Protein AF-A0A1M3EBP2-F1 (afdb_monomer_lite)

Sequence (145 aa):
MEGLLEVGVLLLKMDLYMNQINKYILLCILVVLHFGAAFFYSKYILRKAVKLAIEKLIIPYLEKKQFKYCNFTLLPNQYFGICKRKGDWKNVPIFKLFDDTRYNRKLYGKLRYKSMDGRGDFFTTVKISLNGQSQPIEFDCYPGI

Foldseek 3Di:
DVVVVVVVVVVVVCVVPDDPVRVVVVVVVVVVVVVVVVLVVLVVLLVVQVVLCCVPPVQVVQVVVQKHWDDKAWDPPLSDQPPDDPDPPPPDPDPVPPPPPAFWSKTKIKTWMAGNVRPDIDIWIKIFTAGPSSHTDDMDTVVHD

Structure (mmCIF, N/CA/C/O backbone):
data_AF-A0A1M3EBP2-F1
#
_entry.id   AF-A0A1M3EBP2-F1
#
loop_
_atom_site.group_PDB
_atom_site.id
_atom_site.type_symbol
_atom_site.label_atom_id
_atom_site.label_alt_id
_atom_site.label_comp_id
_atom_site.label_asym_id
_atom_site.label_entity_id
_atom_site.label_seq_id
_atom_site.pdbx_PDB_ins_code
_atom_site.Cartn_x
_atom_site.Cartn_y
_atom_site.Cartn_z
_atom_site.occupancy
_atom_site.B_iso_or_equiv
_atom_site.auth_seq_id
_atom_site.auth_comp_id
_atom_site.auth_asym_id
_atom_site.auth_atom_id
_atom_site.pdbx_PDB_model_num
ATOM 1 N N . MET A 1 1 ? -7.998 -21.691 34.009 1.00 51.75 1 MET A N 1
ATOM 2 C CA . MET A 1 1 ? -9.391 -21.427 34.437 1.00 51.75 1 MET A CA 1
ATOM 3 C C . MET A 1 1 ? -9.471 -20.428 35.590 1.00 51.75 1 MET A C 1
ATOM 5 O O . MET A 1 1 ? -10.456 -19.711 35.655 1.00 51.75 1 MET A O 1
ATOM 9 N N . GLU A 1 2 ? -8.442 -20.304 36.433 1.00 53.44 2 GLU A N 1
ATOM 10 C CA . GLU A 1 2 ? -8.437 -19.405 37.604 1.00 53.44 2 GLU A CA 1
ATOM 11 C C . GLU A 1 2 ? -8.485 -17.904 37.253 1.00 53.44 2 GLU A C 1
ATOM 13 O O . GLU A 1 2 ? -9.285 -17.175 37.827 1.00 53.44 2 GLU A O 1
ATOM 18 N N . GLY A 1 3 ? -7.762 -17.451 36.219 1.00 53.41 3 GLY A N 1
ATOM 19 C CA . GLY A 1 3 ? -7.767 -16.029 35.828 1.00 53.41 3 GLY A CA 1
ATOM 20 C C . GLY A 1 3 ? -9.106 -15.493 35.289 1.00 53.41 3 GLY A C 1
ATOM 21 O O . GLY A 1 3 ? -9.377 -14.303 35.390 1.00 53.41 3 GLY A O 1
ATOM 22 N N . LEU A 1 4 ? -9.982 -16.352 34.749 1.00 51.94 4 LEU A N 1
ATOM 23 C CA . LEU A 1 4 ? -11.335 -15.952 34.322 1.00 51.94 4 LEU A CA 1
ATOM 24 C C . LEU A 1 4 ? -12.276 -15.764 35.520 1.00 51.94 4 LEU A C 1
ATOM 26 O O . LEU A 1 4 ? -13.153 -14.901 35.487 1.00 51.94 4 LEU A O 1
ATOM 30 N N . LEU A 1 5 ? -12.070 -16.550 36.580 1.00 63.47 5 LEU A N 1
ATOM 31 C CA . LEU A 1 5 ? -12.842 -16.457 37.815 1.00 63.47 5 LEU A CA 1
ATOM 32 C C . LEU A 1 5 ? -12.480 -15.179 38.585 1.00 63.47 5 LEU A C 1
ATOM 34 O O . LEU A 1 5 ? -13.367 -14.478 39.066 1.00 63.47 5 LEU A O 1
ATOM 38 N N . GLU A 1 6 ? -11.192 -14.829 38.628 1.00 65.12 6 GLU A N 1
ATOM 39 C CA . GLU A 1 6 ? -10.713 -13.590 39.253 1.00 65.12 6 GLU A CA 1
ATOM 40 C C . GLU A 1 6 ? -11.246 -12.339 38.550 1.00 65.12 6 GLU A C 1
ATOM 42 O O . GLU A 1 6 ? -11.722 -11.420 39.217 1.00 65.12 6 GLU A O 1
ATOM 47 N N . VAL A 1 7 ? -11.257 -12.323 37.212 1.00 69.38 7 VAL A N 1
ATOM 48 C CA . VAL A 1 7 ? -11.853 -11.225 36.431 1.00 69.38 7 VAL A CA 1
ATOM 49 C C . VAL A 1 7 ? -13.360 -11.123 36.692 1.00 69.38 7 VAL A C 1
ATOM 51 O O . VAL A 1 7 ? -13.873 -10.020 36.880 1.00 69.38 7 VAL A O 1
ATOM 54 N N . GLY A 1 8 ? -14.067 -12.255 36.776 1.00 67.00 8 GLY A N 1
ATOM 55 C CA . GLY A 1 8 ? -15.500 -12.288 37.090 1.00 67.00 8 GLY A CA 1
ATOM 56 C C . GLY A 1 8 ? -15.834 -11.722 38.476 1.00 67.00 8 GLY A C 1
ATOM 57 O O . GLY A 1 8 ? -16.761 -10.923 38.612 1.00 67.00 8 GLY A O 1
ATOM 58 N N . VAL A 1 9 ? -15.049 -12.069 39.500 1.00 70.69 9 VAL A N 1
ATOM 59 C CA . VAL A 1 9 ? -15.223 -11.559 40.874 1.00 70.69 9 VAL A CA 1
ATOM 60 C C . VAL A 1 9 ? -14.881 -10.069 40.971 1.00 70.69 9 VAL A C 1
ATOM 62 O O . VAL A 1 9 ? -15.553 -9.330 41.697 1.00 70.69 9 VAL A O 1
ATOM 65 N N . LEU A 1 10 ? -13.873 -9.599 40.228 1.00 68.50 10 LEU A N 1
ATOM 66 C CA . LEU A 1 10 ? -13.506 -8.181 40.189 1.00 68.50 10 LEU A CA 1
ATOM 67 C C . LEU A 1 10 ? -14.617 -7.329 39.561 1.00 68.50 10 LEU A C 1
ATOM 69 O O . LEU A 1 10 ? -14.974 -6.284 40.105 1.00 68.50 10 LEU A O 1
ATOM 73 N N . LEU A 1 11 ? -15.204 -7.807 38.460 1.00 63.88 11 LEU A N 1
ATOM 74 C CA . LEU A 1 11 ? -16.320 -7.146 37.779 1.00 63.88 11 LEU A CA 1
ATOM 75 C C . LEU A 1 11 ? -17.564 -7.057 38.678 1.00 63.88 11 LEU A C 1
ATOM 77 O O . LEU A 1 11 ? -18.171 -5.992 38.765 1.00 63.88 11 LEU A O 1
ATOM 81 N N . LEU A 1 12 ? -17.888 -8.124 39.417 1.00 64.69 12 LEU A N 1
ATOM 82 C CA . LEU A 1 12 ? -18.990 -8.149 40.393 1.00 64.69 12 LEU A CA 1
ATOM 83 C C . LEU A 1 12 ? -18.785 -7.163 41.554 1.00 64.69 12 LEU A C 1
ATOM 85 O O . LEU A 1 12 ? -19.724 -6.480 41.963 1.00 64.69 12 LEU A O 1
ATOM 89 N N . LYS A 1 13 ? -17.555 -7.042 42.070 1.00 62.12 13 LYS A N 1
ATOM 90 C CA . LYS A 1 13 ? -17.224 -6.068 43.126 1.00 62.12 13 LYS A CA 1
ATOM 91 C C . LYS A 1 13 ? -17.296 -4.623 42.632 1.00 62.12 13 LYS A C 1
ATOM 93 O O . LYS A 1 13 ? -17.755 -3.756 43.374 1.00 62.12 13 LYS A O 1
ATOM 98 N N . MET A 1 14 ? -16.885 -4.358 41.391 1.00 61.03 14 MET A N 1
ATOM 99 C CA . MET A 1 14 ? -17.032 -3.033 40.777 1.00 61.03 14 MET A CA 1
ATOM 100 C C . MET A 1 14 ? -18.507 -2.653 40.594 1.00 61.03 14 MET A C 1
ATOM 102 O O . MET A 1 14 ? -18.864 -1.492 40.783 1.00 61.03 14 MET A O 1
ATOM 106 N N . ASP A 1 15 ? -19.375 -3.619 40.289 1.00 62.97 15 ASP A N 1
ATOM 107 C CA . ASP A 1 15 ? -20.798 -3.373 40.037 1.00 62.97 15 ASP A CA 1
ATOM 108 C C . ASP A 1 15 ? -21.591 -2.990 41.304 1.00 62.97 15 ASP A C 1
ATOM 110 O O . ASP A 1 15 ? -22.568 -2.239 41.214 1.00 62.97 15 ASP A O 1
ATOM 114 N N . LEU A 1 16 ? -21.124 -3.450 42.475 1.00 60.78 16 LEU A N 1
ATOM 115 C CA . LEU A 1 16 ? -21.659 -3.133 43.809 1.00 60.78 16 LEU A CA 1
ATOM 116 C C . LEU A 1 16 ? -21.212 -1.759 44.346 1.00 60.78 16 LEU A C 1
ATOM 118 O O . LEU A 1 16 ? -21.938 -1.151 45.127 1.00 60.78 16 LEU A O 1
ATOM 122 N N . TYR A 1 17 ? -20.038 -1.263 43.939 1.00 60.12 17 TYR A N 1
ATOM 123 C CA . TYR A 1 17 ? -19.454 -0.007 44.446 1.00 60.12 17 TYR A CA 1
ATOM 124 C C . TYR A 1 17 ? -19.692 1.214 43.545 1.00 60.12 17 TYR A C 1
ATOM 126 O O . TYR A 1 17 ? -19.468 2.353 43.959 1.00 60.12 17 TYR A O 1
ATOM 134 N N . MET A 1 18 ? -20.128 1.007 42.303 1.00 59.97 18 MET A N 1
ATOM 135 C CA . MET A 1 18 ? -20.272 2.077 41.317 1.00 59.97 18 MET A CA 1
ATOM 136 C C . MET A 1 18 ? -21.711 2.593 41.282 1.00 59.97 18 MET A C 1
ATOM 138 O O . MET A 1 18 ? -22.625 1.896 40.843 1.00 59.97 18 MET A O 1
ATOM 142 N N . ASN A 1 19 ? -21.908 3.852 41.686 1.00 72.00 19 ASN A N 1
ATOM 143 C CA . ASN A 1 19 ? -23.176 4.551 41.479 1.00 72.00 19 ASN A CA 1
ATOM 144 C C . ASN A 1 19 ? -23.492 4.629 39.968 1.00 72.00 19 ASN A C 1
ATOM 146 O O . ASN A 1 19 ? -22.576 4.592 39.142 1.00 72.00 19 ASN A O 1
ATOM 150 N N . GLN A 1 20 ? -24.765 4.741 39.582 1.00 73.69 20 GLN A N 1
ATOM 151 C CA . GLN A 1 20 ? -25.216 4.617 38.184 1.00 73.69 20 GLN A CA 1
ATOM 152 C C . GLN A 1 20 ? -24.441 5.537 37.213 1.00 73.69 20 GLN A C 1
ATOM 154 O O . GLN A 1 20 ? -24.096 5.132 36.105 1.00 73.69 20 GLN A O 1
ATOM 159 N N . ILE A 1 21 ? -24.071 6.738 37.673 1.00 73.06 21 ILE A N 1
ATOM 160 C CA . ILE A 1 21 ? -23.229 7.709 36.952 1.00 73.06 21 ILE A CA 1
ATOM 161 C C . ILE A 1 21 ? -21.847 7.130 36.609 1.00 73.06 21 ILE A C 1
ATOM 163 O O . ILE A 1 21 ? -21.385 7.247 35.474 1.00 73.06 21 ILE A O 1
ATOM 167 N N . ASN A 1 22 ? -21.200 6.446 37.553 1.00 80.69 22 ASN A N 1
ATOM 168 C CA . ASN A 1 22 ? -19.874 5.873 37.342 1.00 80.69 22 ASN A CA 1
ATOM 169 C C . ASN A 1 22 ? -19.909 4.706 36.340 1.00 80.69 22 ASN A C 1
ATOM 171 O O . ASN A 1 22 ? -18.947 4.518 35.594 1.00 80.69 22 ASN A O 1
ATOM 175 N N . LYS A 1 23 ? -21.022 3.957 36.266 1.00 81.06 23 LYS A N 1
ATOM 176 C CA . LYS A 1 23 ? -21.216 2.902 35.253 1.00 81.06 23 LYS A CA 1
ATOM 177 C C . LYS A 1 23 ? -21.281 3.488 33.838 1.00 81.06 23 LYS A C 1
ATOM 179 O O . LYS A 1 23 ? -20.635 2.960 32.935 1.00 81.06 23 LYS A O 1
ATOM 184 N N . TYR A 1 24 ? -21.979 4.612 33.647 1.00 83.94 24 TYR A N 1
ATOM 185 C CA . TYR A 1 24 ? -22.015 5.305 32.353 1.00 83.94 24 TYR A CA 1
ATOM 186 C C . TYR A 1 24 ? -20.653 5.879 31.953 1.00 83.94 24 TYR A C 1
ATOM 188 O O . TYR A 1 24 ? -20.253 5.744 30.798 1.00 83.94 24 TYR A O 1
ATOM 196 N N . ILE A 1 25 ? -19.909 6.467 32.896 1.00 87.12 25 ILE A N 1
ATOM 197 C CA . ILE A 1 25 ? -18.550 6.966 32.633 1.00 87.12 25 ILE A CA 1
ATOM 198 C C . ILE A 1 25 ? -17.633 5.816 32.195 1.00 87.12 25 ILE A C 1
ATOM 200 O O . ILE A 1 25 ? -16.934 5.938 31.188 1.00 87.12 25 ILE A O 1
ATOM 204 N N . LEU A 1 26 ? -17.675 4.682 32.903 1.00 87.38 26 LEU A N 1
ATOM 205 C CA . LEU A 1 26 ? -16.896 3.497 32.547 1.00 87.38 26 LEU A CA 1
ATOM 206 C C . LEU A 1 26 ? -17.265 2.971 31.151 1.00 87.38 26 LEU A C 1
ATOM 208 O O . LEU A 1 26 ? -16.373 2.678 30.355 1.00 87.38 26 LEU A O 1
ATOM 212 N N . LEU A 1 27 ? -18.559 2.912 30.820 1.00 88.75 27 LEU A N 1
ATOM 213 C CA . LEU A 1 27 ? -19.027 2.518 29.491 1.00 88.75 27 LEU A CA 1
ATOM 214 C C . LEU A 1 27 ? -18.490 3.454 28.399 1.00 88.75 27 LEU A C 1
ATOM 216 O O . LEU A 1 27 ? -17.964 2.979 27.394 1.00 88.75 27 LEU A O 1
ATOM 220 N N . CYS A 1 28 ? -18.559 4.772 28.601 1.00 90.56 28 CYS A N 1
ATOM 221 C CA . CYS A 1 28 ? -18.023 5.754 27.656 1.00 90.56 28 CYS A CA 1
ATOM 222 C C . CYS A 1 28 ? -16.518 5.562 27.423 1.00 90.56 28 CYS A C 1
ATOM 224 O O . CYS A 1 28 ? -16.070 5.579 26.276 1.00 90.56 28 CYS A O 1
ATOM 226 N N . ILE A 1 29 ? -15.743 5.321 28.485 1.00 92.38 29 ILE A N 1
ATOM 227 C CA . ILE A 1 29 ? -14.303 5.041 28.377 1.00 92.38 29 ILE A CA 1
ATOM 228 C C . ILE A 1 29 ? -14.066 3.772 27.555 1.00 92.38 29 ILE A C 1
ATOM 230 O O . ILE A 1 29 ? -13.256 3.788 26.629 1.00 92.38 29 ILE A O 1
ATOM 234 N N . LEU A 1 30 ? -14.792 2.687 27.840 1.00 92.44 30 LEU A N 1
ATOM 235 C CA . LEU A 1 30 ? -14.659 1.432 27.097 1.00 92.44 30 LEU A CA 1
ATOM 236 C C . LEU A 1 30 ? -14.992 1.609 25.615 1.00 92.44 30 LEU A C 1
ATOM 238 O O . LEU A 1 30 ? -14.262 1.096 24.767 1.00 92.44 30 LEU A O 1
ATOM 242 N N . VAL A 1 31 ? -16.043 2.361 25.291 1.00 92.56 31 VAL A N 1
ATOM 243 C CA . VAL A 1 31 ? -16.422 2.675 23.908 1.00 92.56 31 VAL A CA 1
ATOM 244 C C . VAL A 1 31 ? -15.304 3.451 23.205 1.00 92.56 31 VAL A C 1
ATOM 246 O O . VAL A 1 31 ? -14.870 3.056 22.121 1.00 92.56 31 VAL A O 1
ATOM 249 N N . VAL A 1 32 ? -14.773 4.505 23.831 1.00 93.62 32 VAL A N 1
ATOM 250 C CA . VAL A 1 32 ? -13.664 5.299 23.275 1.00 93.62 32 VAL A CA 1
ATOM 251 C C . VAL A 1 32 ? -12.412 4.445 23.067 1.00 93.62 32 VAL A C 1
ATOM 253 O O . VAL A 1 32 ? -11.781 4.535 22.012 1.00 93.62 32 VAL A O 1
ATOM 256 N N . LEU A 1 33 ? -12.071 3.575 24.021 1.00 92.88 33 LEU A N 1
ATOM 257 C CA . LEU A 1 33 ? -10.937 2.658 23.899 1.00 92.88 33 LEU A CA 1
ATOM 258 C C . LEU A 1 33 ? -11.125 1.665 22.745 1.00 92.88 33 LEU A C 1
ATOM 260 O O . LEU A 1 33 ? -10.186 1.455 21.978 1.00 92.88 33 LEU A O 1
ATOM 264 N N . HIS A 1 34 ? -12.326 1.105 22.569 1.00 87.94 34 HIS A N 1
ATOM 265 C CA . HIS A 1 34 ? -12.628 0.205 21.450 1.00 87.94 34 HIS A CA 1
ATOM 266 C C . HIS A 1 34 ? -12.482 0.910 20.098 1.00 87.94 34 HIS A C 1
ATOM 268 O O . HIS A 1 34 ? -11.805 0.393 19.204 1.00 87.94 34 HIS A O 1
ATOM 274 N N . PHE A 1 35 ? -13.055 2.107 19.945 1.00 87.19 35 PHE A N 1
ATOM 275 C CA . PHE A 1 35 ? -12.918 2.887 18.711 1.00 87.19 35 PHE A CA 1
ATOM 276 C C . PHE A 1 35 ? -11.468 3.307 18.453 1.00 87.19 35 PHE A C 1
ATOM 278 O O . PHE A 1 35 ? -10.993 3.218 17.317 1.00 87.19 35 PHE A O 1
ATOM 285 N N . GLY A 1 36 ? -10.738 3.702 19.498 1.00 89.44 36 GLY A N 1
ATOM 286 C CA . GLY A 1 36 ? -9.312 4.008 19.420 1.00 89.44 36 GLY A CA 1
ATOM 287 C C . GLY A 1 36 ? -8.498 2.807 18.938 1.00 89.44 36 GLY A C 1
ATOM 288 O O . GLY A 1 36 ? -7.763 2.914 17.954 1.00 89.44 36 GLY A O 1
ATOM 289 N N . ALA A 1 37 ? -8.673 1.643 19.565 1.00 86.12 37 ALA A N 1
ATOM 290 C CA . ALA A 1 37 ? -7.988 0.408 19.190 1.00 86.12 37 ALA A CA 1
ATOM 291 C C . ALA A 1 37 ? -8.298 -0.006 17.742 1.00 86.12 37 ALA A C 1
ATOM 293 O O . ALA A 1 37 ? -7.375 -0.293 16.975 1.00 86.12 37 ALA A O 1
ATOM 294 N N . ALA A 1 38 ? -9.568 0.046 17.330 1.00 79.44 38 ALA A N 1
ATOM 295 C CA . ALA A 1 38 ? -9.977 -0.238 15.955 1.00 79.44 38 ALA A CA 1
ATOM 296 C C . ALA A 1 38 ? -9.315 0.721 14.948 1.00 79.44 38 ALA A C 1
ATOM 298 O O . ALA A 1 38 ? -8.818 0.295 13.899 1.00 79.44 38 ALA A O 1
ATOM 299 N N . PHE A 1 39 ? -9.233 2.012 15.281 1.00 82.88 39 PHE A N 1
ATOM 300 C CA . PHE A 1 39 ? -8.565 3.009 14.450 1.00 82.88 39 PHE A CA 1
ATOM 301 C C . PHE A 1 39 ? -7.061 2.732 14.305 1.00 82.88 39 PHE A C 1
ATOM 303 O O . PHE A 1 39 ? -6.549 2.719 13.180 1.00 82.88 39 PHE A O 1
ATOM 310 N N . PHE A 1 40 ? -6.347 2.447 15.398 1.00 84.94 40 PHE A N 1
ATOM 311 C CA . PHE A 1 40 ? -4.921 2.097 15.341 1.00 84.94 40 PHE A CA 1
ATOM 312 C C . PHE A 1 40 ? -4.672 0.799 14.569 1.00 84.94 40 PHE A C 1
ATOM 314 O O . PHE A 1 40 ? -3.772 0.748 13.723 1.00 84.94 40 PHE A O 1
ATOM 321 N N . TYR A 1 41 ? -5.502 -0.219 14.788 1.00 80.62 41 TYR A N 1
ATOM 322 C CA . TYR A 1 41 ? -5.424 -1.490 14.076 1.00 80.62 41 TYR A CA 1
ATOM 323 C C . TYR A 1 41 ? -5.616 -1.311 12.562 1.00 80.62 41 TYR A C 1
ATOM 325 O O . TYR A 1 41 ? -4.837 -1.838 11.762 1.00 80.62 41 TYR A O 1
ATOM 333 N N . SER A 1 42 ? -6.574 -0.474 12.147 1.00 77.81 42 SER A N 1
ATOM 334 C CA . SER A 1 42 ? -6.799 -0.166 10.729 1.00 77.81 42 SER A CA 1
ATOM 335 C C . SER A 1 42 ? -5.584 0.503 10.063 1.00 77.81 42 SER A C 1
ATOM 337 O O . SER A 1 42 ? -5.222 0.157 8.933 1.00 77.81 42 SER A O 1
ATOM 339 N N . LYS A 1 43 ? -4.896 1.412 10.775 1.00 82.44 43 LYS A N 1
ATOM 340 C CA . LYS A 1 43 ? -3.655 2.048 10.303 1.00 82.44 43 LYS A CA 1
ATOM 341 C C . LYS A 1 43 ? -2.514 1.044 10.190 1.00 82.44 43 LYS A C 1
ATOM 343 O O . LYS A 1 43 ? -1.741 1.111 9.233 1.00 82.44 43 LYS A O 1
ATOM 348 N N . TYR A 1 44 ? -2.408 0.125 11.146 1.00 85.69 44 TYR A N 1
ATOM 349 C CA . TYR A 1 44 ? -1.396 -0.925 11.133 1.00 85.69 44 TYR A CA 1
ATOM 350 C C . TYR A 1 44 ? -1.557 -1.853 9.921 1.00 85.69 44 TYR A C 1
ATOM 352 O O . TYR A 1 44 ? -0.597 -2.038 9.167 1.00 85.69 44 TYR A O 1
ATOM 360 N N . ILE A 1 45 ? -2.770 -2.363 9.674 1.00 84.06 45 ILE A N 1
ATOM 361 C CA . ILE A 1 45 ? -3.054 -3.219 8.510 1.00 84.06 45 ILE A CA 1
ATOM 362 C C . ILE A 1 45 ? -2.708 -2.495 7.211 1.00 84.06 45 ILE A C 1
ATOM 364 O O . ILE A 1 45 ? -2.039 -3.064 6.350 1.00 84.06 45 ILE A O 1
ATOM 368 N N . LEU A 1 46 ? -3.120 -1.232 7.076 1.00 83.56 46 LEU A N 1
ATOM 369 C CA . LEU A 1 46 ? -2.852 -0.448 5.875 1.00 83.56 46 LEU A CA 1
ATOM 370 C C . LEU A 1 46 ? -1.348 -0.308 5.605 1.00 83.56 46 LEU A C 1
ATOM 372 O O . LEU A 1 46 ? -0.898 -0.541 4.485 1.00 83.56 46 LEU A O 1
ATOM 376 N N . ARG A 1 47 ? -0.558 0.035 6.630 1.00 86.50 47 ARG A N 1
ATOM 377 C CA . ARG A 1 47 ? 0.905 0.142 6.503 1.00 86.50 47 ARG A CA 1
ATOM 378 C C . ARG A 1 47 ? 1.532 -1.185 6.086 1.00 86.50 47 ARG A C 1
ATOM 380 O O . ARG A 1 47 ? 2.397 -1.196 5.213 1.00 86.50 47 ARG A O 1
ATOM 387 N N . LYS A 1 48 ? 1.075 -2.296 6.669 1.00 89.38 48 LYS A N 1
ATOM 388 C CA . LYS A 1 48 ? 1.538 -3.642 6.313 1.00 89.38 48 LYS A CA 1
ATOM 389 C C . LYS A 1 48 ? 1.211 -3.984 4.856 1.00 89.38 48 LYS A C 1
ATOM 391 O O . LYS A 1 48 ? 2.086 -4.464 4.143 1.00 89.38 48 LYS A O 1
ATOM 396 N N . ALA A 1 49 ? -0.010 -3.695 4.408 1.00 87.19 49 ALA A N 1
ATOM 397 C CA . ALA A 1 49 ? -0.452 -3.937 3.036 1.00 87.19 49 ALA A CA 1
ATOM 398 C C . ALA A 1 49 ? 0.389 -3.158 2.014 1.00 87.19 49 ALA A C 1
ATOM 400 O O . ALA A 1 49 ? 0.852 -3.730 1.030 1.00 87.19 49 ALA A O 1
ATOM 401 N N . VAL A 1 50 ? 0.645 -1.872 2.277 1.00 89.75 50 VAL A N 1
ATOM 402 C CA . VAL A 1 50 ? 1.486 -1.027 1.414 1.00 89.75 50 VAL A CA 1
ATOM 403 C C . VAL A 1 50 ? 2.921 -1.524 1.370 1.00 89.75 50 VAL A C 1
ATOM 405 O O . VAL A 1 50 ? 3.484 -1.639 0.286 1.00 89.75 50 VAL A O 1
ATOM 408 N N . LYS A 1 51 ? 3.504 -1.852 2.527 1.00 92.75 51 LYS A N 1
ATOM 409 C CA . LYS A 1 51 ? 4.866 -2.390 2.593 1.00 92.75 51 LYS A CA 1
ATOM 410 C C . LYS A 1 51 ? 4.998 -3.649 1.734 1.00 92.75 51 LYS A C 1
ATOM 412 O O . LYS A 1 51 ? 5.881 -3.722 0.887 1.00 92.75 51 LYS A O 1
ATOM 417 N N . LEU A 1 52 ? 4.062 -4.585 1.887 1.00 92.00 52 LEU A N 1
ATOM 418 C CA . LEU A 1 52 ? 4.028 -5.808 1.085 1.00 92.00 52 LEU A CA 1
ATOM 419 C C . LEU A 1 52 ? 3.847 -5.524 -0.409 1.00 92.00 52 LEU A C 1
ATOM 421 O O . LEU A 1 52 ? 4.442 -6.219 -1.226 1.00 92.00 52 LEU A O 1
ATOM 425 N N . ALA A 1 53 ? 3.048 -4.522 -0.779 1.00 90.88 53 ALA A N 1
ATOM 426 C CA . ALA A 1 53 ? 2.841 -4.164 -2.180 1.00 90.88 53 ALA A CA 1
ATOM 427 C C . ALA A 1 53 ? 4.126 -3.612 -2.803 1.00 90.88 53 ALA A C 1
ATOM 429 O O . ALA A 1 53 ? 4.479 -3.986 -3.920 1.00 90.88 53 ALA A O 1
ATOM 430 N N . ILE A 1 54 ? 4.848 -2.765 -2.063 1.00 93.81 54 ILE A N 1
ATOM 431 C CA . ILE A 1 54 ? 6.137 -2.221 -2.493 1.00 93.81 54 ILE A CA 1
ATOM 432 C C . ILE A 1 54 ? 7.135 -3.359 -2.730 1.00 93.81 54 ILE A C 1
ATOM 434 O O . ILE A 1 54 ? 7.702 -3.454 -3.816 1.00 93.81 54 ILE A O 1
ATOM 438 N N . GLU A 1 55 ? 7.300 -4.239 -1.743 1.00 94.31 55 GLU A N 1
ATOM 439 C CA . GLU A 1 55 ? 8.292 -5.320 -1.767 1.00 94.31 55 GLU A CA 1
ATOM 440 C C . GLU A 1 55 ? 7.984 -6.391 -2.819 1.00 94.31 55 GLU A C 1
ATOM 442 O O . GLU A 1 55 ? 8.890 -6.858 -3.503 1.00 94.31 55 GLU A O 1
ATOM 447 N N . LYS A 1 56 ? 6.715 -6.792 -2.961 1.00 92.62 56 LYS A N 1
ATOM 448 C CA . LYS A 1 56 ? 6.340 -7.942 -3.800 1.00 92.62 56 LYS A CA 1
ATOM 449 C C . LYS A 1 56 ? 5.908 -7.580 -5.214 1.00 92.62 56 LYS A C 1
ATOM 451 O O . LYS A 1 56 ? 5.997 -8.434 -6.089 1.00 92.62 56 LYS A O 1
ATOM 456 N N . LEU A 1 57 ? 5.406 -6.365 -5.437 1.00 92.06 57 LEU A N 1
ATOM 457 C CA . LEU A 1 57 ? 4.840 -5.964 -6.729 1.00 92.06 57 LEU A CA 1
ATOM 458 C C . LEU A 1 57 ? 5.620 -4.805 -7.355 1.00 92.06 57 LEU A C 1
ATOM 460 O O . LEU A 1 57 ? 6.103 -4.935 -8.477 1.00 92.06 57 LEU A O 1
ATOM 464 N N . ILE A 1 58 ? 5.780 -3.691 -6.633 1.00 93.06 58 ILE A N 1
ATOM 465 C CA . ILE A 1 58 ? 6.322 -2.445 -7.203 1.00 93.06 58 ILE A CA 1
ATOM 466 C C . ILE A 1 58 ? 7.810 -2.571 -7.530 1.00 93.06 58 ILE A C 1
ATOM 468 O O . ILE A 1 58 ? 8.207 -2.277 -8.656 1.00 93.06 58 ILE A O 1
ATOM 472 N N . ILE A 1 59 ? 8.631 -2.988 -6.562 1.00 94.50 59 ILE A N 1
ATOM 473 C CA . ILE A 1 59 ? 10.083 -3.104 -6.754 1.00 94.50 59 ILE A CA 1
ATOM 474 C C . ILE A 1 59 ? 10.398 -4.085 -7.898 1.00 94.50 59 ILE A C 1
ATOM 476 O O . ILE A 1 59 ? 11.044 -3.652 -8.854 1.00 94.50 59 ILE A O 1
ATOM 480 N N . PRO A 1 60 ? 9.863 -5.3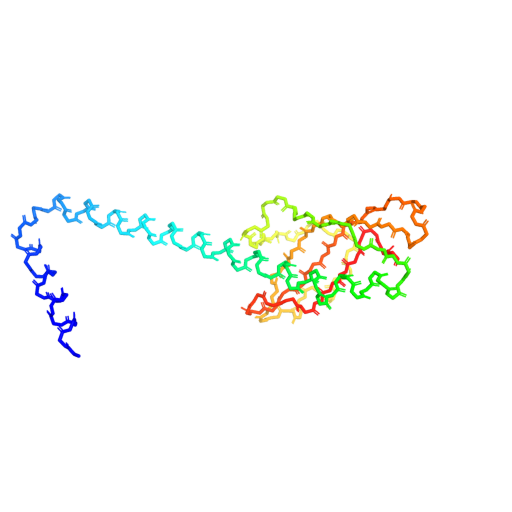25 -7.912 1.00 94.81 60 PRO A N 1
ATOM 481 C CA . PRO A 1 60 ? 10.124 -6.255 -9.010 1.00 94.81 60 PRO A CA 1
ATOM 482 C C . PRO A 1 60 ? 9.653 -5.746 -10.379 1.00 94.81 60 PRO A C 1
ATOM 484 O O . PRO A 1 60 ? 10.292 -6.021 -11.393 1.00 94.81 60 PRO A O 1
ATOM 487 N N . TYR A 1 61 ? 8.533 -5.014 -10.439 1.00 93.19 61 TYR A N 1
ATOM 488 C CA . TYR A 1 61 ? 8.052 -4.417 -11.688 1.00 93.19 61 TYR A CA 1
ATOM 489 C C . TYR A 1 61 ? 9.022 -3.359 -12.229 1.00 93.19 61 TYR A C 1
ATOM 491 O O . TYR A 1 61 ? 9.335 -3.364 -13.421 1.00 93.19 61 TYR A O 1
ATOM 499 N N . LEU A 1 62 ? 9.513 -2.469 -11.361 1.00 92.62 62 LEU A N 1
ATOM 500 C CA . LEU A 1 62 ? 10.465 -1.426 -11.744 1.00 92.62 62 LEU A CA 1
ATOM 501 C C . LEU A 1 62 ? 11.806 -2.014 -12.186 1.00 92.62 62 LEU A C 1
ATOM 503 O O . LEU A 1 62 ? 12.326 -1.614 -13.226 1.00 92.62 62 LEU A O 1
ATOM 507 N N . GLU A 1 63 ? 12.328 -2.999 -11.457 1.00 92.88 63 GLU A N 1
ATOM 508 C CA . GLU A 1 63 ? 13.607 -3.640 -11.778 1.00 92.88 63 GLU A CA 1
ATOM 509 C C . GLU A 1 63 ? 13.571 -4.329 -13.146 1.00 92.88 63 GLU A C 1
ATOM 511 O O . GLU A 1 63 ? 14.486 -4.149 -13.952 1.00 92.88 63 GLU A O 1
ATOM 516 N N . LYS A 1 64 ? 12.471 -5.024 -13.474 1.00 92.56 64 LYS A N 1
ATOM 517 C CA . LYS A 1 64 ? 12.260 -5.612 -14.812 1.00 92.56 64 LYS A CA 1
ATOM 518 C C . LYS A 1 64 ? 12.296 -4.573 -15.934 1.00 92.56 64 LYS A C 1
ATOM 520 O O . LYS A 1 64 ? 12.672 -4.904 -17.054 1.00 92.56 64 LYS A O 1
ATOM 525 N N . LYS A 1 65 ? 11.908 -3.329 -15.643 1.00 90.44 65 LYS A N 1
ATOM 526 C CA . LYS A 1 65 ? 11.905 -2.204 -16.586 1.00 90.44 65 LYS A CA 1
ATOM 527 C C . LYS A 1 65 ? 13.162 -1.332 -16.515 1.00 90.44 65 LYS A C 1
ATOM 529 O O . LYS A 1 65 ? 13.168 -0.262 -17.110 1.00 90.44 65 LYS A O 1
ATOM 534 N N . GLN A 1 66 ? 14.220 -1.779 -15.833 1.00 92.50 66 GLN A N 1
ATOM 535 C CA . GLN A 1 66 ? 15.463 -1.013 -15.662 1.00 92.50 66 GLN A CA 1
ATOM 536 C C . GLN A 1 66 ? 15.252 0.321 -14.922 1.00 92.50 66 GLN A C 1
ATOM 538 O O . GLN A 1 66 ? 15.916 1.324 -15.194 1.00 92.50 66 GLN A O 1
ATOM 543 N N . PHE A 1 67 ? 14.357 0.324 -13.931 1.00 92.81 67 PHE A N 1
ATOM 544 C CA . PHE A 1 67 ? 14.139 1.442 -13.018 1.00 92.81 67 PHE A CA 1
ATOM 545 C C . PHE A 1 67 ? 14.448 1.059 -11.566 1.00 92.81 67 PHE A C 1
ATOM 547 O O . PHE A 1 67 ? 14.228 -0.068 -11.129 1.00 92.81 67 PHE A O 1
ATOM 554 N N . LYS A 1 68 ? 14.898 2.042 -10.786 1.00 93.12 68 LYS A N 1
ATOM 555 C CA . LYS A 1 68 ? 15.154 1.947 -9.351 1.00 93.12 68 LYS A CA 1
ATOM 556 C C . LYS A 1 68 ? 14.026 2.597 -8.554 1.00 93.12 68 LYS A C 1
ATOM 5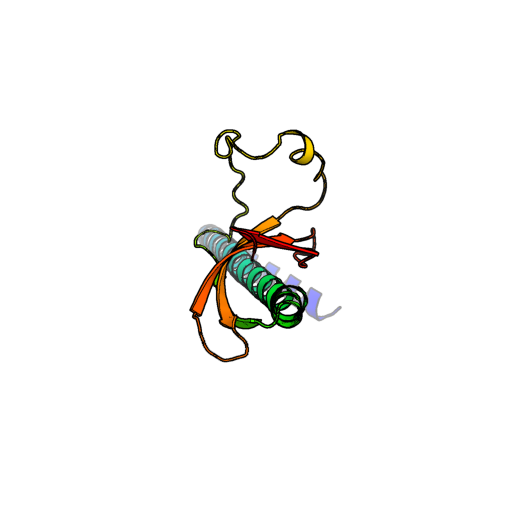58 O O . LYS A 1 68 ? 13.720 3.782 -8.728 1.00 93.12 68 LYS A O 1
ATOM 563 N N . TYR A 1 69 ? 13.446 1.836 -7.629 1.00 93.38 69 TYR A N 1
ATOM 564 C CA . TYR A 1 69 ? 12.497 2.356 -6.645 1.00 93.38 69 TYR A CA 1
ATOM 565 C C . TYR A 1 69 ? 13.147 3.435 -5.766 1.00 93.38 69 TYR A C 1
ATOM 567 O O . TYR A 1 69 ? 14.259 3.250 -5.272 1.00 93.38 69 TYR A O 1
ATOM 575 N N . CYS A 1 70 ? 12.445 4.549 -5.542 1.00 91.81 70 CYS A N 1
ATOM 576 C CA . CYS A 1 70 ? 12.891 5.592 -4.616 1.00 91.81 70 CYS A CA 1
ATOM 577 C C . CYS A 1 70 ? 11.942 5.742 -3.429 1.00 91.81 70 CYS A C 1
ATOM 579 O O . CYS A 1 70 ? 12.367 5.641 -2.281 1.00 91.81 70 CYS A O 1
ATOM 581 N N . ASN A 1 71 ? 10.666 6.030 -3.691 1.00 93.19 71 ASN A N 1
ATOM 582 C CA . ASN A 1 71 ? 9.684 6.246 -2.633 1.00 93.19 71 ASN A CA 1
ATOM 583 C C . ASN A 1 71 ? 8.256 6.009 -3.135 1.00 93.19 71 ASN A C 1
ATOM 585 O O . ASN A 1 71 ? 7.962 6.208 -4.314 1.00 93.19 71 ASN A O 1
ATOM 589 N N . PHE A 1 72 ? 7.359 5.671 -2.218 1.00 90.75 72 PHE A N 1
ATOM 590 C CA . PHE A 1 72 ? 5.930 5.570 -2.441 1.00 90.75 72 PHE A CA 1
ATOM 591 C C . PHE A 1 72 ? 5.171 6.303 -1.334 1.00 90.75 72 PHE A C 1
ATOM 593 O O . PHE A 1 72 ? 5.339 6.018 -0.148 1.00 90.75 72 PHE A O 1
ATOM 600 N N . THR A 1 7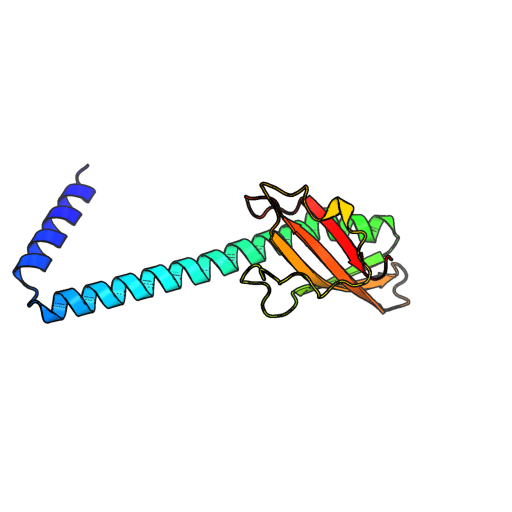3 ? 4.279 7.204 -1.731 1.00 88.06 73 THR A N 1
ATOM 601 C CA . THR A 1 73 ? 3.445 7.979 -0.811 1.00 88.06 73 THR A CA 1
ATOM 602 C C . THR A 1 73 ? 1.980 7.679 -1.081 1.00 88.06 73 THR A C 1
ATOM 604 O O . THR A 1 73 ? 1.489 7.922 -2.182 1.00 88.06 73 THR A O 1
ATOM 607 N N . LEU A 1 74 ? 1.255 7.183 -0.077 1.00 84.19 74 LEU A N 1
ATOM 608 C CA . LEU A 1 74 ? -0.199 7.039 -0.172 1.00 84.19 74 LEU A CA 1
ATOM 609 C C . LEU A 1 74 ? -0.872 8.402 -0.345 1.00 84.19 74 LEU A C 1
ATOM 611 O O . LEU A 1 74 ? -0.497 9.378 0.304 1.00 84.19 74 LEU A O 1
ATOM 615 N N . LEU A 1 75 ? -1.916 8.450 -1.171 1.00 81.00 75 LEU A N 1
ATOM 616 C CA . LEU A 1 75 ? -2.782 9.621 -1.236 1.00 81.00 75 LEU A CA 1
ATOM 617 C C . LEU A 1 75 ? -3.525 9.813 0.100 1.00 81.00 75 LEU A C 1
ATOM 619 O O . LEU A 1 75 ? -3.796 8.837 0.812 1.00 81.00 75 LEU A O 1
ATOM 623 N N . PRO A 1 76 ? -3.872 11.060 0.462 1.00 69.75 76 PRO A N 1
ATOM 624 C CA . PRO A 1 76 ? -4.644 11.323 1.668 1.00 69.75 76 PRO A CA 1
ATOM 625 C C . PRO A 1 76 ? -6.006 10.611 1.624 1.00 69.75 76 PRO A C 1
ATOM 627 O O . PRO A 1 76 ? -6.560 10.337 0.559 1.00 69.75 76 PRO A O 1
ATOM 630 N N . ASN A 1 77 ? -6.553 10.315 2.805 1.00 63.84 77 ASN A N 1
ATOM 631 C CA . ASN A 1 77 ? -7.905 9.771 3.000 1.00 63.84 77 ASN A CA 1
ATOM 632 C C . ASN A 1 77 ? -8.177 8.368 2.416 1.00 63.84 77 ASN A C 1
ATOM 634 O O . ASN A 1 77 ? -9.327 7.974 2.269 1.00 63.84 77 ASN A O 1
ATOM 638 N N . GLN A 1 78 ? -7.139 7.560 2.179 1.00 64.69 78 GLN A N 1
ATOM 639 C CA . GLN A 1 78 ? -7.264 6.156 1.734 1.00 64.69 78 GLN A CA 1
ATOM 640 C C . GLN A 1 78 ? -7.559 5.161 2.890 1.00 64.69 78 GLN A C 1
ATOM 642 O O . GLN A 1 78 ? -7.574 3.938 2.709 1.00 64.69 78 GLN A O 1
ATOM 647 N N . TYR A 1 79 ? -7.768 5.673 4.111 1.00 53.56 79 TYR A N 1
ATOM 648 C CA . TYR A 1 79 ? -8.003 4.883 5.330 1.00 53.56 79 TYR A CA 1
ATOM 649 C C . TYR A 1 79 ? -9.398 4.258 5.373 1.00 53.56 79 TYR A C 1
ATOM 651 O O . TYR A 1 79 ? -9.544 3.139 5.864 1.00 53.56 79 TYR A O 1
ATOM 659 N N . PHE A 1 80 ? -10.375 4.943 4.785 1.00 45.31 80 PHE A N 1
ATOM 660 C CA . PHE A 1 80 ? -11.732 4.465 4.589 1.00 45.31 80 PHE A CA 1
ATOM 661 C C . PHE A 1 80 ? -11.891 4.198 3.098 1.00 45.31 80 PHE A C 1
ATOM 663 O O . PHE A 1 80 ? -11.622 5.082 2.287 1.00 45.31 80 PHE A O 1
ATOM 670 N N . GLY A 1 81 ? -12.247 2.967 2.721 1.00 41.75 81 GLY A N 1
ATOM 671 C CA . GLY A 1 81 ? -12.567 2.660 1.331 1.00 41.75 81 GLY A CA 1
ATOM 672 C C . GLY A 1 81 ? -13.628 3.647 0.867 1.00 41.75 81 GLY A C 1
ATOM 673 O O . GLY A 1 81 ? -14.729 3.669 1.413 1.00 41.75 81 GLY A O 1
ATOM 674 N N . ILE A 1 82 ? -13.279 4.527 -0.069 1.00 35.88 82 ILE A N 1
ATOM 675 C CA . ILE A 1 82 ? -14.233 5.521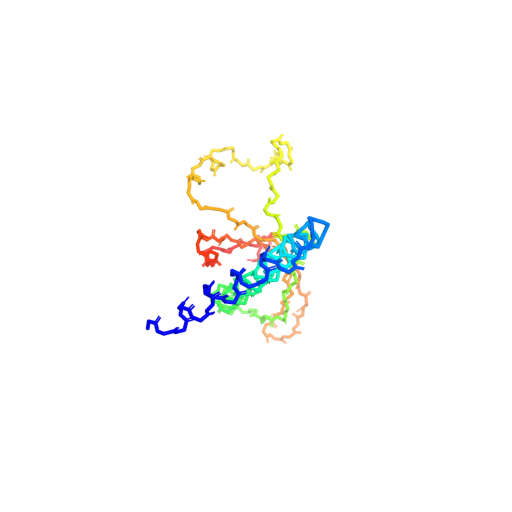 -0.532 1.00 35.88 82 ILE A CA 1
ATOM 676 C C . ILE A 1 82 ? -15.252 4.760 -1.381 1.00 35.88 82 ILE A C 1
ATOM 678 O O . ILE A 1 82 ? -14.970 4.406 -2.526 1.00 35.88 82 ILE A O 1
ATOM 682 N N . CYS A 1 83 ? -16.430 4.489 -0.817 1.00 39.03 83 CYS A N 1
ATOM 683 C CA . CYS A 1 83 ? -17.611 4.120 -1.590 1.00 39.03 83 CYS A CA 1
ATOM 684 C C . CYS A 1 83 ? -17.988 5.339 -2.438 1.00 39.03 83 CYS A C 1
ATOM 686 O O . CYS A 1 83 ? -18.745 6.206 -2.004 1.00 39.03 83 CYS A O 1
ATOM 688 N N . LYS A 1 84 ? -17.377 5.473 -3.617 1.00 42.00 84 LYS A N 1
ATOM 689 C CA . LYS A 1 84 ? -17.654 6.589 -4.520 1.00 42.00 84 LYS A CA 1
ATOM 690 C C . LYS A 1 84 ? -18.864 6.289 -5.389 1.00 42.00 84 LYS A C 1
ATOM 692 O O . LYS A 1 84 ? -18.999 5.195 -5.933 1.00 42.00 84 LYS A O 1
ATOM 697 N N . ARG A 1 85 ? -19.740 7.287 -5.523 1.00 34.22 85 ARG A N 1
ATOM 698 C CA . ARG A 1 85 ? -20.926 7.218 -6.378 1.00 34.22 85 ARG A CA 1
ATOM 699 C C . ARG A 1 85 ? -20.531 7.259 -7.858 1.00 34.22 85 ARG A C 1
ATOM 701 O O . ARG A 1 85 ? -19.555 7.887 -8.257 1.00 34.22 85 ARG A O 1
ATOM 708 N N . LYS A 1 86 ? -21.327 6.549 -8.651 1.00 32.47 86 LYS A N 1
ATOM 709 C CA . LYS A 1 86 ? -21.260 6.405 -10.108 1.00 32.47 86 LYS A CA 1
ATOM 710 C C . LYS A 1 86 ? -21.270 7.798 -10.771 1.00 32.47 86 LYS A C 1
ATOM 712 O O . LYS A 1 86 ? -22.258 8.510 -10.644 1.00 32.47 86 LYS A O 1
ATOM 717 N N . GLY A 1 87 ? -20.177 8.192 -11.432 1.00 37.66 87 GLY A N 1
ATOM 718 C CA . GLY A 1 87 ? -20.073 9.489 -12.126 1.00 37.66 87 GLY A CA 1
ATOM 719 C C . GLY A 1 87 ? -18.646 10.017 -12.329 1.00 37.66 87 GLY A C 1
ATOM 720 O O . GLY A 1 87 ? -18.385 10.670 -13.333 1.00 37.66 87 GLY A O 1
ATOM 721 N N . ASP A 1 88 ? -17.704 9.655 -11.452 1.00 42.06 88 ASP A N 1
ATOM 722 C CA . ASP A 1 88 ? -16.316 10.170 -11.472 1.00 42.06 88 ASP A CA 1
ATOM 723 C C . ASP A 1 88 ? -15.450 9.675 -12.661 1.00 42.06 88 ASP A C 1
ATOM 725 O O . ASP A 1 88 ? -14.283 10.041 -12.767 1.00 42.06 88 ASP A O 1
ATOM 729 N N . TRP A 1 89 ? -15.977 8.835 -13.562 1.00 47.88 89 TRP A N 1
ATOM 730 C CA . TRP A 1 89 ? -15.148 8.013 -14.459 1.00 47.88 89 TRP A CA 1
ATOM 731 C C . TRP A 1 89 ? -15.659 7.951 -15.900 1.00 47.88 89 TRP A C 1
ATOM 733 O O . TRP A 1 89 ? -15.840 6.861 -16.439 1.00 47.88 89 TRP A O 1
ATOM 743 N N . LYS A 1 90 ? -15.850 9.104 -16.556 1.00 41.25 90 LYS A N 1
ATOM 744 C CA . LYS A 1 90 ? -16.278 9.184 -17.972 1.00 41.25 90 LYS A CA 1
ATOM 745 C C . LYS A 1 90 ? -15.447 8.337 -18.963 1.00 41.25 90 LYS A C 1
ATOM 747 O O . LYS A 1 90 ? -15.916 8.125 -20.071 1.00 41.25 90 LYS A O 1
ATOM 752 N N . ASN A 1 91 ? -14.283 7.806 -18.567 1.00 43.53 91 ASN A N 1
ATOM 753 C CA . ASN A 1 91 ? -13.345 7.117 -19.460 1.00 43.53 91 ASN A CA 1
ATOM 754 C C . ASN A 1 91 ? -12.950 5.680 -19.044 1.00 43.53 91 ASN A C 1
ATOM 756 O O . ASN A 1 91 ? -11.973 5.162 -19.579 1.00 43.53 91 ASN A O 1
ATOM 760 N N . VAL A 1 92 ? -13.643 5.013 -18.109 1.00 40.88 92 VAL A N 1
ATOM 761 C CA . VAL A 1 92 ? -13.321 3.608 -17.754 1.00 40.88 92 VAL A CA 1
ATOM 762 C C . VAL A 1 92 ? -14.342 2.655 -18.396 1.00 40.88 92 VAL A C 1
ATOM 764 O O . VAL A 1 92 ? -15.533 2.799 -18.116 1.00 40.88 92 VAL A O 1
ATOM 767 N N . PRO A 1 93 ? -13.928 1.686 -19.243 1.00 43.47 93 PRO A N 1
ATOM 768 C CA . PRO A 1 93 ? -14.855 0.774 -19.910 1.00 43.47 93 PRO A CA 1
ATOM 769 C C . PRO A 1 93 ? -15.720 -0.008 -18.907 1.00 43.47 93 PRO A C 1
ATOM 771 O O . PRO A 1 93 ? -15.231 -0.673 -17.993 1.00 43.47 93 PRO A O 1
ATOM 774 N N . ILE A 1 94 ? -17.034 0.109 -19.115 1.00 45.50 94 ILE A N 1
ATOM 775 C CA . ILE A 1 94 ? -18.133 -0.124 -18.162 1.00 45.50 94 ILE A CA 1
ATOM 776 C C . ILE A 1 94 ? -18.268 -1.590 -17.700 1.00 45.50 94 ILE A C 1
ATOM 778 O O . ILE A 1 94 ? -18.802 -1.848 -16.623 1.00 45.50 94 ILE A O 1
ATOM 782 N N . PHE A 1 95 ? -17.746 -2.557 -18.457 1.00 37.53 95 PHE A N 1
ATOM 783 C CA . PHE A 1 95 ? -18.043 -3.980 -18.243 1.00 37.53 95 PHE A CA 1
ATOM 784 C C . PHE A 1 95 ? -17.142 -4.712 -17.236 1.00 37.53 95 PHE A C 1
ATOM 786 O O . PHE A 1 95 ? -17.511 -5.789 -16.794 1.00 37.53 95 PHE A O 1
ATOM 793 N N . LYS A 1 96 ? -16.019 -4.130 -16.788 1.00 40.78 96 LYS A N 1
ATOM 794 C CA . LYS A 1 96 ? -15.171 -4.723 -15.724 1.00 40.78 96 LYS A CA 1
ATOM 795 C C . LYS A 1 96 ? -15.435 -4.161 -14.321 1.00 40.78 96 LYS A C 1
ATOM 797 O O . LYS A 1 96 ? -14.714 -4.463 -13.376 1.00 40.78 96 LYS A O 1
ATOM 802 N N . LEU A 1 97 ? -16.442 -3.303 -14.178 1.00 38.62 97 LEU A N 1
ATOM 803 C CA . LEU A 1 97 ? -16.719 -2.571 -12.937 1.00 38.62 97 LEU A CA 1
ATOM 804 C C . LEU A 1 97 ? -17.605 -3.339 -11.942 1.00 38.62 97 LEU A C 1
ATOM 806 O O . LEU A 1 97 ? -17.737 -2.884 -10.808 1.00 38.62 97 LEU A O 1
ATOM 810 N N . PHE A 1 98 ? -18.179 -4.481 -12.340 1.00 39.84 98 PHE A N 1
ATOM 811 C CA . PHE A 1 98 ? -19.201 -5.193 -11.560 1.00 39.84 98 PHE A CA 1
ATOM 812 C C . PHE A 1 98 ? -18.863 -6.649 -11.186 1.00 39.84 98 PHE A C 1
ATOM 814 O O . PHE A 1 98 ? -19.612 -7.232 -10.409 1.00 39.84 98 PHE A O 1
ATOM 821 N N . ASP A 1 99 ? -17.734 -7.211 -11.633 1.00 37.53 99 ASP A N 1
ATOM 822 C CA . ASP A 1 99 ? -17.380 -8.611 -11.319 1.00 37.53 99 ASP A CA 1
ATOM 823 C C . ASP A 1 99 ? -16.642 -8.805 -9.981 1.00 37.53 99 ASP A C 1
ATOM 825 O O . ASP A 1 99 ? -16.470 -9.933 -9.522 1.00 37.53 99 ASP A O 1
ATOM 829 N N . ASP A 1 100 ? -16.254 -7.734 -9.283 1.00 39.88 100 ASP A N 1
ATOM 830 C CA . ASP A 1 100 ? -15.540 -7.850 -8.004 1.00 39.88 100 ASP A CA 1
ATOM 831 C C . ASP A 1 100 ? -16.492 -7.963 -6.810 1.00 39.88 100 ASP A C 1
ATOM 833 O O . ASP A 1 100 ? -16.687 -7.039 -6.017 1.00 39.88 100 ASP A O 1
ATOM 837 N N . THR A 1 101 ? -17.123 -9.128 -6.695 1.00 46.31 101 THR A N 1
ATOM 838 C CA . THR A 1 101 ? -18.190 -9.377 -5.719 1.00 46.31 101 THR A CA 1
ATOM 839 C C . THR A 1 101 ? -17.737 -9.925 -4.368 1.00 46.31 101 THR A C 1
ATOM 841 O O . THR A 1 101 ? -18.598 -10.145 -3.523 1.00 46.31 101 THR A O 1
ATOM 844 N N . ARG A 1 102 ? -16.440 -10.098 -4.061 1.00 40.84 102 ARG A N 1
ATOM 845 C CA . ARG A 1 102 ? -16.029 -10.508 -2.689 1.00 40.84 102 ARG A CA 1
ATOM 846 C C . ARG A 1 102 ? -14.762 -9.860 -2.124 1.00 40.84 102 ARG A C 1
ATOM 848 O O . ARG A 1 102 ? -14.508 -10.016 -0.933 1.00 40.84 102 ARG A O 1
ATOM 855 N N . TYR A 1 103 ? -14.006 -9.084 -2.903 1.00 45.91 103 TYR A N 1
ATOM 856 C CA . TYR A 1 103 ? -12.726 -8.503 -2.482 1.00 45.91 103 TYR A CA 1
ATOM 857 C C . TYR A 1 103 ? -12.433 -7.235 -3.291 1.00 45.91 103 TYR A C 1
ATOM 859 O O . TYR A 1 103 ? -12.347 -7.376 -4.496 1.00 45.91 103 TYR A O 1
ATOM 867 N N . ASN A 1 104 ? -12.288 -6.022 -2.712 1.00 54.25 104 ASN A N 1
ATOM 868 C CA . ASN A 1 104 ? -11.702 -4.906 -3.492 1.00 54.25 104 ASN A CA 1
ATOM 869 C C . ASN A 1 104 ? -11.360 -3.597 -2.755 1.00 54.25 104 ASN A C 1
ATOM 871 O O . ASN A 1 104 ? -11.763 -2.499 -3.159 1.00 54.25 104 ASN A O 1
ATOM 875 N N . ARG A 1 105 ? -10.559 -3.647 -1.686 1.00 69.06 105 ARG A N 1
ATOM 876 C CA . ARG A 1 105 ? -9.965 -2.393 -1.191 1.00 69.06 105 ARG A CA 1
ATOM 877 C C . ARG A 1 105 ? -8.875 -1.955 -2.172 1.00 69.06 105 ARG A C 1
ATOM 879 O O . ARG A 1 105 ? -7.869 -2.639 -2.319 1.00 69.06 105 ARG A O 1
ATOM 886 N N . LYS A 1 106 ? -9.068 -0.809 -2.826 1.00 77.69 106 LYS A N 1
ATOM 887 C CA . LYS A 1 106 ? -8.072 -0.188 -3.711 1.00 77.69 106 LYS A CA 1
ATOM 888 C C . LYS A 1 106 ? -7.360 0.933 -2.968 1.00 77.69 106 LYS A C 1
ATOM 890 O O . LYS A 1 106 ? -8.015 1.750 -2.321 1.00 77.69 106 LYS A O 1
ATOM 895 N N . LEU A 1 107 ? -6.034 0.956 -3.048 1.00 82.38 107 LEU A N 1
ATOM 896 C CA . LEU A 1 107 ? -5.204 2.033 -2.518 1.00 82.38 107 LEU A CA 1
ATOM 897 C C . LEU A 1 107 ? -4.561 2.789 -3.664 1.00 82.38 107 LEU A C 1
ATOM 899 O O . LEU A 1 107 ? -4.056 2.182 -4.605 1.00 82.38 107 LEU A O 1
ATOM 903 N N . TYR A 1 108 ? -4.533 4.108 -3.543 1.00 83.88 108 TYR A N 1
ATOM 904 C CA . TYR A 1 108 ? -3.883 4.975 -4.512 1.00 83.88 108 TYR A CA 1
ATOM 905 C C . TYR A 1 108 ? -2.709 5.707 -3.872 1.00 83.88 108 TYR A C 1
ATOM 907 O O . TYR A 1 108 ? -2.798 6.180 -2.735 1.00 83.88 108 TYR A O 1
ATOM 915 N N . GLY A 1 109 ? -1.609 5.818 -4.608 1.00 85.44 109 GLY A N 1
ATOM 916 C CA . GLY A 1 109 ? -0.411 6.518 -4.160 1.00 85.44 109 GLY A CA 1
ATOM 917 C C . GLY A 1 109 ? 0.387 7.125 -5.303 1.00 85.44 109 GLY A C 1
ATOM 918 O O . GLY A 1 109 ? 0.082 6.929 -6.477 1.00 85.44 109 GLY A O 1
ATOM 919 N N . LYS A 1 110 ? 1.412 7.889 -4.946 1.00 85.56 110 LYS A N 1
ATOM 920 C CA . LYS A 1 110 ? 2.421 8.428 -5.853 1.00 85.56 110 LYS A CA 1
ATOM 921 C C . LYS A 1 110 ? 3.699 7.619 -5.699 1.00 85.56 110 LYS A C 1
ATOM 923 O O . LYS A 1 110 ? 4.208 7.486 -4.590 1.00 85.56 110 LYS A O 1
ATOM 928 N N . LEU A 1 111 ? 4.203 7.101 -6.809 1.00 89.94 111 LEU A N 1
ATOM 929 C CA . LEU A 1 111 ? 5.461 6.372 -6.892 1.00 89.94 111 LEU A CA 1
ATOM 930 C C . LEU A 1 111 ? 6.515 7.273 -7.526 1.00 89.94 111 LEU A C 1
ATOM 932 O O . LEU A 1 111 ? 6.295 7.794 -8.618 1.00 89.94 111 LEU A O 1
ATOM 936 N N . ARG A 1 112 ? 7.649 7.425 -6.844 1.00 92.62 112 ARG A N 1
ATOM 937 C CA . ARG A 1 112 ? 8.864 8.053 -7.361 1.00 92.62 112 ARG A CA 1
ATOM 938 C C . ARG A 1 112 ? 9.883 6.969 -7.684 1.00 92.62 112 ARG A C 1
ATOM 940 O O . ARG A 1 112 ? 10.178 6.125 -6.829 1.00 92.62 112 ARG A O 1
ATOM 947 N N . TYR A 1 113 ? 10.438 7.013 -8.883 1.00 92.69 113 TYR A N 1
ATOM 948 C CA . TYR A 1 113 ? 11.444 6.068 -9.357 1.00 92.69 113 TYR A CA 1
ATOM 949 C C . TYR A 1 113 ? 12.437 6.767 -10.286 1.00 92.69 113 TYR A C 1
ATOM 951 O O . TYR A 1 113 ? 12.160 7.843 -10.813 1.00 92.69 113 TYR A O 1
ATOM 959 N N . LYS A 1 114 ? 13.611 6.168 -10.467 1.00 93.50 114 LYS A N 1
ATOM 960 C CA . LYS A 1 114 ? 14.688 6.703 -11.312 1.00 93.50 114 LYS A CA 1
ATOM 961 C C . LYS A 1 114 ? 15.142 5.657 -12.309 1.00 93.50 114 LYS A C 1
ATOM 963 O O . LYS A 1 114 ? 14.985 4.469 -12.049 1.00 93.50 114 LYS A O 1
ATOM 968 N N . SER A 1 115 ? 15.722 6.080 -13.423 1.00 90.94 115 SER A N 1
ATOM 969 C CA . SER A 1 115 ? 16.440 5.152 -14.302 1.00 90.94 115 SER A CA 1
ATOM 970 C C . SER A 1 115 ? 17.629 4.521 -13.561 1.00 90.94 115 SER A C 1
ATOM 972 O O . SER A 1 115 ? 18.190 5.133 -12.644 1.00 90.94 115 SER A O 1
ATOM 974 N N . MET A 1 116 ? 18.000 3.288 -13.918 1.00 86.19 116 MET A N 1
ATOM 975 C CA . MET A 1 116 ? 19.136 2.573 -13.310 1.00 86.19 116 MET A CA 1
ATOM 976 C C . MET A 1 116 ? 20.477 3.296 -13.499 1.00 86.19 116 MET A C 1
ATOM 978 O O . MET A 1 116 ? 21.339 3.223 -12.627 1.00 86.19 116 MET A O 1
ATOM 982 N N . ASP A 1 117 ? 20.629 4.052 -14.586 1.00 85.50 117 ASP A N 1
ATOM 983 C CA . ASP A 1 117 ? 21.792 4.911 -14.854 1.00 85.50 117 ASP A CA 1
ATOM 984 C C . ASP A 1 117 ? 21.799 6.217 -14.028 1.00 85.50 117 ASP A C 1
ATOM 986 O O . ASP A 1 117 ? 22.714 7.034 -14.140 1.00 85.50 117 ASP A O 1
ATOM 990 N N . GLY A 1 118 ? 20.775 6.433 -13.195 1.00 73.88 118 GLY A N 1
ATOM 991 C CA . GLY A 1 118 ? 20.613 7.617 -12.355 1.00 73.88 118 GLY A CA 1
ATOM 992 C C . GLY A 1 118 ? 20.159 8.871 -13.104 1.00 73.88 118 GLY A C 1
ATOM 993 O O . GLY A 1 118 ? 19.999 9.919 -12.469 1.00 73.88 118 GLY A O 1
ATOM 994 N N . ARG A 1 119 ? 19.923 8.793 -14.420 1.00 72.62 119 ARG A N 1
ATOM 995 C CA . ARG A 1 119 ? 19.506 9.929 -15.247 1.00 72.62 119 ARG A CA 1
ATOM 996 C C . ARG A 1 119 ? 17.982 9.933 -15.368 1.00 72.62 119 ARG A C 1
ATOM 998 O O . ARG A 1 119 ? 17.385 9.107 -16.044 1.00 72.62 119 ARG A O 1
ATOM 1005 N N . GLY A 1 120 ? 17.343 10.879 -14.686 1.00 77.06 120 GLY A N 1
ATOM 1006 C CA . GLY A 1 120 ? 15.891 11.069 -14.728 1.00 77.06 120 GLY A CA 1
ATOM 1007 C C . GLY A 1 120 ? 15.187 10.629 -13.447 1.00 77.06 120 GLY A C 1
ATOM 1008 O O . GLY A 1 120 ? 15.427 9.546 -12.912 1.00 77.06 120 GLY A O 1
ATOM 1009 N N . ASP A 1 121 ? 14.323 11.512 -12.954 1.00 87.12 121 ASP A N 1
ATOM 1010 C CA . ASP A 1 121 ? 13.470 11.313 -11.787 1.00 87.12 121 ASP A CA 1
ATOM 1011 C C . ASP A 1 121 ? 12.018 11.362 -12.245 1.00 87.12 121 ASP A C 1
ATOM 1013 O O . ASP A 1 121 ? 11.561 12.364 -12.799 1.00 87.12 121 ASP A O 1
ATOM 1017 N N . PHE A 1 122 ? 11.315 10.253 -12.060 1.00 87.69 122 PHE A N 1
ATOM 1018 C CA . PHE A 1 122 ? 9.999 10.029 -12.628 1.00 87.69 122 PHE A CA 1
ATOM 1019 C C . PHE A 1 122 ? 8.969 9.839 -11.527 1.00 87.69 122 PHE A C 1
ATOM 1021 O O . PHE A 1 122 ? 9.242 9.285 -10.457 1.00 87.69 122 PHE A O 1
ATOM 1028 N N . PHE A 1 123 ? 7.749 10.276 -11.824 1.00 85.81 123 PHE A N 1
ATOM 1029 C CA . PHE A 1 123 ? 6.619 10.190 -10.918 1.00 85.81 123 PHE A CA 1
ATOM 1030 C C . PHE A 1 123 ? 5.426 9.598 -11.654 1.00 85.81 123 PHE A C 1
ATOM 1032 O O . PHE A 1 123 ? 5.037 10.094 -12.708 1.00 85.81 123 PHE A O 1
ATOM 1039 N N . THR A 1 124 ? 4.802 8.578 -11.069 1.00 84.31 124 THR A N 1
ATOM 1040 C CA . THR A 1 124 ? 3.531 8.044 -11.569 1.00 84.31 124 THR A CA 1
ATOM 1041 C C . THR A 1 124 ? 2.522 7.884 -10.441 1.00 84.31 124 THR A C 1
ATOM 1043 O O . THR A 1 124 ? 2.869 7.844 -9.253 1.00 84.31 124 THR A O 1
ATOM 1046 N N . THR A 1 125 ? 1.247 7.819 -10.803 1.00 86.00 125 THR A N 1
ATOM 1047 C CA . THR A 1 125 ? 0.191 7.429 -9.870 1.00 86.00 125 THR A CA 1
ATOM 1048 C C . THR A 1 125 ? 0.048 5.921 -9.914 1.00 86.00 125 THR A C 1
ATOM 1050 O O . THR A 1 125 ? 0.049 5.324 -10.980 1.00 86.00 125 THR A O 1
ATOM 1053 N N . VAL A 1 126 ? -0.099 5.299 -8.759 1.00 85.12 126 VAL A N 1
ATOM 1054 C CA . VAL A 1 126 ? -0.190 3.851 -8.633 1.00 85.12 126 VAL A CA 1
ATOM 1055 C C . VAL A 1 126 ? -1.511 3.481 -7.992 1.00 85.12 126 VAL A C 1
ATOM 1057 O O . VAL A 1 126 ? -1.922 4.112 -7.014 1.00 85.12 126 VAL A O 1
ATOM 1060 N N . LYS A 1 127 ? -2.133 2.429 -8.514 1.00 86.62 127 LYS A N 1
ATOM 1061 C CA . LYS A 1 127 ? -3.256 1.726 -7.896 1.00 86.62 127 LYS A CA 1
ATOM 1062 C C . LYS A 1 127 ? -2.768 0.366 -7.401 1.00 86.62 127 LYS A C 1
ATOM 1064 O O . LYS A 1 127 ? -2.147 -0.376 -8.152 1.00 86.62 127 LYS A O 1
ATOM 1069 N N . ILE A 1 128 ? -3.078 0.041 -6.151 1.00 86.19 128 ILE A N 1
ATOM 1070 C CA . ILE A 1 128 ? -2.821 -1.263 -5.532 1.00 86.19 128 ILE A CA 1
ATOM 1071 C C . ILE A 1 128 ? -4.176 -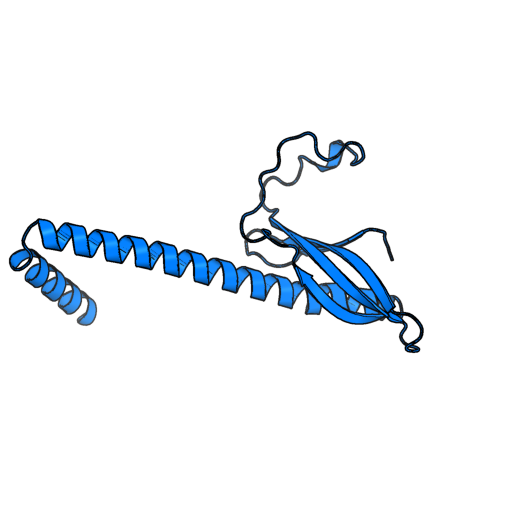1.898 -5.220 1.00 86.19 128 ILE A C 1
ATOM 1073 O O . ILE A 1 128 ? -4.962 -1.322 -4.459 1.00 86.19 128 ILE A O 1
ATOM 1077 N N . SER A 1 129 ? -4.448 -3.071 -5.784 1.00 82.56 129 SER A N 1
ATOM 1078 C CA . SER A 1 129 ? -5.648 -3.863 -5.487 1.00 82.56 129 SER A CA 1
ATOM 1079 C C . SER A 1 129 ? -5.348 -4.839 -4.341 1.00 82.56 129 SER A C 1
ATOM 1081 O O . SER A 1 129 ? -4.341 -5.553 -4.379 1.00 82.56 129 SER A O 1
ATOM 1083 N N . LEU A 1 130 ? -6.205 -4.874 -3.313 1.00 78.00 130 LEU A N 1
ATOM 1084 C CA . LEU A 1 130 ? -6.061 -5.751 -2.145 1.00 78.00 130 LEU A CA 1
ATOM 1085 C C . LEU A 1 130 ? -7.183 -6.798 -2.058 1.00 78.00 130 LEU A C 1
ATOM 1087 O O . LEU A 1 130 ? -8.349 -6.483 -2.312 1.00 78.00 130 LEU A O 1
ATOM 1091 N N . ASN A 1 131 ? -6.849 -8.004 -1.583 1.00 72.31 131 ASN A N 1
ATOM 1092 C CA . ASN A 1 131 ? -7.829 -9.035 -1.229 1.00 72.31 131 ASN A CA 1
ATOM 1093 C C . ASN A 1 131 ? -8.527 -8.736 0.115 1.00 72.31 131 ASN A C 1
ATOM 1095 O O . ASN A 1 131 ? -8.223 -7.763 0.808 1.00 72.31 131 ASN A O 1
ATOM 1099 N N . GLY A 1 132 ? -9.454 -9.605 0.527 1.00 64.19 132 GLY A N 1
ATOM 1100 C CA . GLY A 1 132 ? -10.217 -9.456 1.779 1.00 64.19 132 GLY A CA 1
ATOM 1101 C C . GLY A 1 132 ? -9.379 -9.570 3.048 1.00 64.19 132 GLY A C 1
ATOM 1102 O O . GLY A 1 132 ? -9.792 -9.094 4.098 1.00 64.19 132 GLY A O 1
ATOM 1103 N N . GLN A 1 133 ? -8.174 -10.128 2.946 1.00 73.12 133 GLN A N 1
ATOM 1104 C CA . GLN A 1 133 ? -7.183 -10.160 4.022 1.00 73.12 133 GLN A CA 1
ATOM 1105 C C . GLN A 1 133 ? -6.240 -8.945 3.976 1.00 73.12 133 GLN A C 1
ATOM 1107 O O . GLN A 1 133 ? -5.223 -8.919 4.667 1.00 73.12 133 GLN A O 1
ATOM 1112 N N . SER A 1 134 ? -6.563 -7.927 3.168 1.00 74.69 134 SER A N 1
ATOM 1113 C CA . SER A 1 134 ? -5.729 -6.742 2.931 1.00 74.69 134 SER A CA 1
ATOM 1114 C C . SER A 1 134 ? -4.337 -7.065 2.376 1.00 74.69 134 SER A C 1
ATOM 1116 O O . SER A 1 134 ? -3.399 -6.291 2.564 1.00 74.69 134 SER A O 1
ATOM 1118 N N . GLN A 1 135 ? -4.180 -8.197 1.690 1.00 80.56 135 GLN A N 1
ATOM 1119 C CA . GLN A 1 135 ? -2.944 -8.527 0.987 1.00 80.56 135 GLN A CA 1
ATOM 1120 C C . GLN A 1 135 ? -2.991 -7.976 -0.440 1.00 80.56 135 GLN A C 1
ATOM 1122 O O . GLN A 1 135 ? -4.042 -8.052 -1.080 1.00 80.56 135 GLN A O 1
ATOM 1127 N N . PRO A 1 136 ? -1.878 -7.436 -0.955 1.00 86.81 136 PRO A N 1
ATOM 1128 C CA . PRO A 1 136 ? -1.817 -6.929 -2.316 1.00 86.81 136 PRO A CA 1
ATOM 1129 C C . PRO A 1 136 ? -1.827 -8.069 -3.331 1.00 86.81 136 PRO A C 1
ATOM 1131 O O . PRO A 1 136 ? -1.106 -9.052 -3.168 1.00 86.81 136 PRO A O 1
ATOM 1134 N N . ILE A 1 137 ? -2.645 -7.918 -4.370 1.00 83.69 137 ILE A N 1
ATOM 1135 C CA . ILE A 1 137 ? -2.789 -8.896 -5.457 1.00 83.69 137 ILE A CA 1
ATOM 1136 C C . ILE A 1 137 ? -2.265 -8.316 -6.770 1.00 83.69 137 ILE A C 1
ATOM 1138 O O . ILE A 1 137 ? -1.577 -8.996 -7.521 1.00 83.69 137 ILE A O 1
ATOM 1142 N N . GLU A 1 138 ? -2.590 -7.052 -7.038 1.00 82.56 138 GLU A N 1
ATOM 1143 C CA . GLU A 1 138 ? -2.356 -6.408 -8.329 1.00 82.56 138 GLU A CA 1
ATOM 1144 C C . GLU A 1 138 ? -1.877 -4.967 -8.132 1.00 82.56 138 GLU A C 1
ATOM 1146 O O . GLU A 1 138 ? -2.180 -4.310 -7.127 1.00 82.56 138 GLU A O 1
ATOM 1151 N N . PHE A 1 139 ? -1.116 -4.494 -9.114 1.00 85.88 139 PHE A N 1
ATOM 1152 C CA . PHE A 1 139 ? -0.521 -3.172 -9.179 1.00 85.88 139 PHE A CA 1
ATOM 1153 C C . PHE A 1 139 ? -0.646 -2.610 -10.602 1.00 85.88 139 PHE A C 1
ATOM 1155 O O . PHE A 1 139 ? -0.273 -3.286 -11.557 1.00 85.88 139 PHE A O 1
ATOM 1162 N N . ASP A 1 140 ? -1.100 -1.358 -10.715 1.00 83.56 140 ASP A N 1
ATOM 1163 C CA . ASP A 1 140 ? -1.210 -0.617 -11.977 1.00 83.56 140 ASP A CA 1
ATOM 1164 C C . ASP A 1 140 ? -0.562 0.775 -11.867 1.00 83.56 140 ASP A C 1
ATOM 1166 O O . ASP A 1 140 ? -0.726 1.460 -10.849 1.00 83.56 140 ASP A O 1
ATOM 1170 N N . CYS A 1 141 ? 0.072 1.243 -12.948 1.00 79.62 141 CYS A N 1
ATOM 1171 C CA . CYS A 1 141 ? 0.611 2.603 -13.086 1.00 79.62 141 CYS A CA 1
ATOM 1172 C C . CYS A 1 141 ? -0.263 3.491 -13.983 1.00 79.62 141 CYS A C 1
ATOM 1174 O O . CYS A 1 141 ? -0.737 3.050 -15.029 1.00 79.62 141 CYS A O 1
ATOM 1176 N N . TYR A 1 142 ? -0.407 4.765 -13.610 1.00 75.81 142 TYR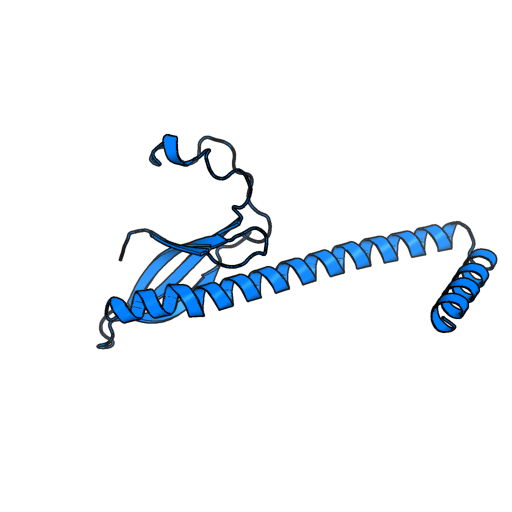 A N 1
ATOM 1177 C CA . TYR A 1 142 ? -1.171 5.783 -14.330 1.00 75.81 142 TYR A CA 1
ATOM 1178 C C . TYR A 1 142 ? -0.411 7.127 -14.410 1.00 75.81 142 TYR A C 1
ATOM 1180 O O . TYR A 1 142 ? -0.266 7.810 -13.382 1.00 75.81 142 TYR A O 1
ATOM 1188 N N . PRO A 1 143 ? -0.000 7.561 -15.621 1.00 64.31 143 PRO A N 1
ATOM 1189 C CA . PRO A 1 143 ? 0.002 6.782 -16.867 1.00 64.31 143 PRO A CA 1
ATOM 1190 C C . PRO A 1 143 ? 0.937 5.563 -16.764 1.00 64.31 143 PRO A C 1
ATOM 1192 O O . PRO A 1 143 ? 1.792 5.501 -15.875 1.00 64.31 143 PRO A O 1
ATOM 1195 N N . GLY A 1 144 ? 0.742 4.581 -17.649 1.00 63.56 144 GLY A N 1
ATOM 1196 C CA . GLY A 1 144 ? 1.630 3.422 -17.740 1.00 63.56 144 GLY A CA 1
ATOM 1197 C C . GLY A 1 144 ? 3.080 3.861 -17.961 1.00 63.56 144 GLY A C 1
ATOM 1198 O O . GLY A 1 144 ? 3.327 4.827 -18.681 1.00 63.56 144 GLY A O 1
ATOM 1199 N N . ILE A 1 145 ? 4.011 3.169 -17.299 1.00 64.19 145 ILE A N 1
ATOM 1200 C CA . ILE A 1 145 ? 5.466 3.326 -17.468 1.00 64.19 145 ILE A CA 1
ATOM 1201 C C . ILE A 1 145 ? 5.935 2.291 -18.472 1.00 64.19 145 ILE A C 1
ATOM 1203 O O . ILE A 1 145 ? 5.488 1.132 -18.304 1.00 64.19 145 ILE A O 1
#

Radius of gyration: 23.29 Å; chains: 1; bounding box: 47×33×64 Å

pLDDT: mean 74.07, std 18.37, range [32.47, 94.81]

Secondary structure (DSSP, 8-state):
-HHHHHHHHHHHHHHHH--HHHHHHHHHHHHHHHHHHHHHHHHHHHHHHHHHHIIIIIHHHHHHTTEEEEEEEEPTTTTS-----TTS-TTS-GGGSS---S--EEEEEEEEEEETTS--EEEEEEEEEE-TTS-EEEEEEES--